Protein AF-A0A6A1WPI9-F1 (afdb_monomer_lite)

Organism: NCBI:txid262757

pLDDT: mean 75.87, std 16.98, range [36.91, 92.75]

Foldseek 3Di:
DDDDDPVVVVVVVVVVPPPLVVVCVVCVVVLPADQAAHDDPNDTGGGPDHSVVSVVSVVNCVVVVHD

Radius of gyration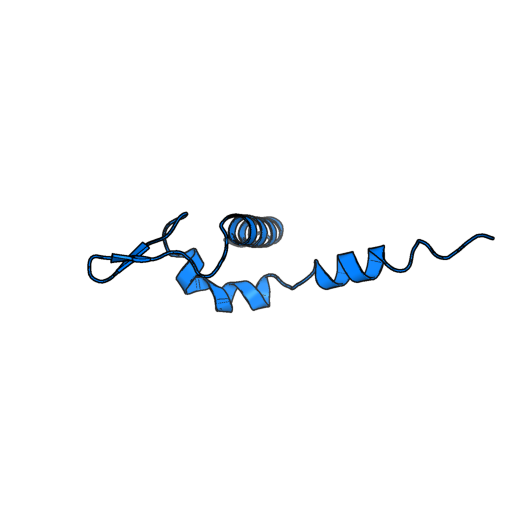: 16.84 Å; chains: 1; bounding box: 35×16×61 Å

Structure (mmCIF, N/CA/C/O backbone):
data_AF-A0A6A1WPI9-F1
#
_entry.id   AF-A0A6A1WPI9-F1
#
loop_
_atom_site.group_PDB
_atom_site.id
_atom_site.type_symbol
_atom_site.label_atom_id
_atom_site.label_alt_id
_atom_site.label_comp_id
_atom_site.label_asym_id
_atom_site.label_entity_id
_atom_site.label_seq_id
_atom_site.pdbx_PDB_ins_code
_atom_site.Cartn_x
_atom_site.Cartn_y
_atom_site.Cartn_z
_atom_site.occupancy
_atom_site.B_iso_or_equiv
_atom_site.auth_seq_id
_atom_site.auth_comp_id
_atom_site.auth_asym_id
_atom_site.auth_atom_id
_atom_site.pdbx_PDB_model_num
ATOM 1 N N . MET A 1 1 ? 22.594 -2.937 42.753 1.00 36.91 1 MET A N 1
ATOM 2 C CA . MET A 1 1 ? 22.505 -2.158 41.497 1.00 36.91 1 MET A CA 1
ATOM 3 C C . MET A 1 1 ? 21.288 -2.631 40.707 1.00 36.91 1 MET A C 1
ATOM 5 O O . MET A 1 1 ? 21.409 -3.547 39.908 1.00 36.91 1 MET A O 1
ATOM 9 N N . ALA A 1 2 ? 20.103 -2.081 40.975 1.00 48.78 2 ALA A N 1
ATOM 10 C CA . ALA A 1 2 ? 18.863 -2.462 40.297 1.00 48.78 2 ALA A CA 1
ATOM 11 C C . ALA A 1 2 ? 18.199 -1.206 39.723 1.00 48.78 2 ALA A C 1
ATOM 13 O O . ALA A 1 2 ? 18.114 -0.193 40.410 1.00 48.78 2 ALA A O 1
ATOM 14 N N . GLY A 1 3 ? 17.739 -1.277 38.471 1.00 48.06 3 GLY A N 1
ATOM 15 C CA . GLY A 1 3 ? 16.811 -0.284 37.923 1.00 48.06 3 GLY A CA 1
ATOM 16 C C . GLY A 1 3 ? 17.330 0.590 36.780 1.00 48.06 3 GLY A C 1
ATOM 17 O O . GLY A 1 3 ? 17.166 1.803 36.823 1.00 48.06 3 GLY A O 1
ATOM 18 N N . LYS A 1 4 ? 17.894 0.008 35.714 1.00 48.28 4 LYS A N 1
ATOM 19 C CA . LYS A 1 4 ? 18.008 0.689 34.405 1.00 48.28 4 LYS A CA 1
ATOM 20 C C . LYS A 1 4 ? 17.727 -0.273 33.243 1.00 48.28 4 LYS A C 1
ATOM 22 O O . LYS A 1 4 ? 18.563 -0.463 32.377 1.00 48.28 4 LYS A O 1
ATOM 27 N N . GLY A 1 5 ? 16.556 -0.912 33.248 1.00 48.44 5 GLY A N 1
ATOM 28 C CA . GLY A 1 5 ? 16.121 -1.793 32.148 1.00 48.44 5 GLY A CA 1
ATOM 29 C C . GLY A 1 5 ? 14.752 -1.452 31.550 1.00 48.44 5 GLY A C 1
ATOM 30 O O . GLY A 1 5 ? 14.498 -1.750 30.392 1.00 48.44 5 GLY A O 1
ATOM 31 N N . ALA A 1 6 ? 13.872 -0.779 32.298 1.00 50.66 6 ALA A N 1
ATOM 32 C CA . ALA A 1 6 ? 12.469 -0.629 31.895 1.00 50.66 6 ALA A CA 1
ATOM 33 C C . ALA A 1 6 ? 12.179 0.563 30.960 1.00 50.66 6 ALA A C 1
ATOM 35 O O . ALA A 1 6 ? 11.128 0.602 30.332 1.00 50.66 6 ALA A O 1
ATOM 36 N N . LYS A 1 7 ? 13.088 1.542 30.838 1.00 46.69 7 LYS A N 1
ATOM 37 C CA . LYS A 1 7 ? 12.811 2.785 30.088 1.00 46.69 7 LYS A CA 1
ATOM 38 C C . LYS A 1 7 ? 13.025 2.682 28.569 1.00 46.69 7 LYS A C 1
ATOM 40 O O . LYS A 1 7 ? 12.574 3.570 27.854 1.00 46.69 7 LYS A O 1
ATOM 45 N N . SER A 1 8 ? 13.686 1.635 28.061 1.00 50.44 8 SER A N 1
ATOM 46 C CA . SER A 1 8 ? 13.896 1.469 26.610 1.00 50.44 8 SER A CA 1
ATOM 47 C C . SER A 1 8 ? 12.740 0.747 25.912 1.00 50.44 8 SER A C 1
ATOM 49 O O . SER A 1 8 ? 12.459 1.032 24.751 1.00 50.44 8 SER A O 1
ATOM 51 N N . VAL A 1 9 ? 12.020 -0.128 26.622 1.00 49.31 9 VAL A N 1
ATOM 52 C CA . VAL A 1 9 ? 10.895 -0.889 26.058 1.00 49.31 9 VAL A CA 1
ATOM 53 C C . VAL A 1 9 ? 9.698 0.027 25.786 1.00 49.31 9 VAL A C 1
ATOM 55 O O . VAL A 1 9 ? 9.077 -0.070 24.736 1.00 49.31 9 VAL A O 1
ATOM 58 N N . SER A 1 10 ? 9.419 0.991 26.667 1.00 46.62 10 SER A N 1
ATOM 59 C CA . SER A 1 10 ? 8.290 1.918 26.499 1.00 46.62 10 SER A CA 1
ATOM 60 C C . SER A 1 10 ? 8.467 2.883 25.321 1.00 46.62 10 SER A C 1
ATOM 62 O O . SER A 1 10 ? 7.491 3.210 24.654 1.00 46.62 10 SER A O 1
ATOM 64 N N . LYS A 1 11 ? 9.705 3.304 25.018 1.00 46.44 11 LYS A N 1
ATOM 65 C CA . LYS A 1 11 ? 9.988 4.133 23.834 1.00 46.44 11 LYS A CA 1
ATOM 66 C C . LYS A 1 11 ? 9.931 3.309 22.546 1.00 46.44 11 LYS A C 1
ATOM 68 O O . LYS A 1 11 ? 9.362 3.760 21.563 1.00 46.44 11 LYS A O 1
ATOM 73 N N . ALA A 1 12 ? 10.392 2.058 22.597 1.00 48.69 12 ALA A N 1
ATOM 74 C CA . ALA A 1 12 ? 10.257 1.125 21.485 1.00 48.69 12 ALA A CA 1
ATOM 75 C C . ALA A 1 12 ? 8.797 0.750 21.174 1.00 48.69 12 ALA A C 1
ATOM 77 O O . ALA A 1 12 ? 8.521 0.430 20.027 1.00 48.69 12 ALA A O 1
ATOM 78 N N . ILE A 1 13 ? 7.883 0.790 22.156 1.00 49.66 13 ILE A N 1
ATOM 79 C CA . ILE A 1 13 ? 6.435 0.583 21.960 1.00 49.66 13 ILE A CA 1
ATOM 80 C C . ILE A 1 13 ? 5.759 1.856 21.426 1.00 49.66 13 ILE A C 1
ATOM 82 O O . ILE A 1 13 ? 4.911 1.757 20.544 1.00 49.66 13 ILE A O 1
ATOM 86 N N . GLY A 1 14 ? 6.159 3.039 21.907 1.00 46.03 14 GLY A N 1
ATOM 87 C CA . GLY A 1 14 ? 5.635 4.330 21.443 1.00 46.03 14 GLY A CA 1
ATOM 88 C C . GLY A 1 14 ? 6.001 4.649 19.991 1.00 46.03 14 GLY A C 1
ATOM 89 O O . GLY A 1 14 ? 5.126 5.018 19.222 1.00 46.03 14 GLY A O 1
ATOM 90 N N . ASP A 1 15 ? 7.248 4.390 19.582 1.00 48.19 15 ASP A N 1
ATOM 91 C CA . ASP A 1 15 ? 7.669 4.480 18.172 1.00 48.19 15 ASP A CA 1
ATOM 92 C C . ASP A 1 15 ? 7.129 3.297 17.324 1.00 48.19 15 ASP A C 1
ATOM 94 O O . ASP A 1 15 ? 7.181 3.318 16.094 1.00 48.19 15 ASP A O 1
ATOM 98 N N . TYR A 1 16 ? 6.609 2.234 17.962 1.00 50.84 16 TYR A N 1
ATOM 99 C CA . TYR A 1 16 ? 5.889 1.144 17.281 1.00 50.84 16 TYR A CA 1
ATOM 100 C C . TYR A 1 16 ? 4.424 1.481 17.017 1.00 50.84 16 TYR A C 1
ATOM 102 O O . TYR A 1 16 ? 3.858 0.958 16.059 1.00 50.84 16 TYR A O 1
ATOM 110 N N . GLN A 1 17 ? 3.822 2.334 17.848 1.00 52.47 17 GLN A N 1
ATOM 111 C CA . GLN A 1 17 ? 2.515 2.940 17.622 1.00 52.47 17 GLN A CA 1
ATOM 112 C C . GLN A 1 17 ? 2.646 4.172 16.724 1.00 52.47 17 GLN A C 1
ATOM 114 O O . GLN A 1 17 ? 2.136 5.244 17.022 1.00 52.47 17 GLN A O 1
ATOM 119 N N . ASP A 1 18 ? 3.318 4.027 15.588 1.00 57.78 18 ASP A N 1
ATOM 120 C CA . ASP A 1 18 ? 3.057 4.953 14.497 1.00 57.78 18 ASP A CA 1
ATOM 121 C C . ASP A 1 18 ? 1.605 4.709 14.045 1.00 57.78 18 ASP A C 1
ATOM 123 O O . ASP A 1 18 ? 1.330 3.616 13.530 1.00 57.78 18 ASP A O 1
ATOM 127 N N . PRO A 1 19 ? 0.676 5.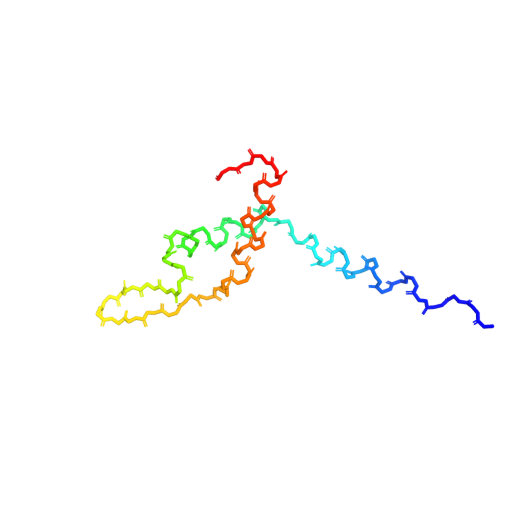664 14.207 1.00 77.00 19 PRO A N 1
ATOM 128 C CA . PRO A 1 19 ? -0.726 5.435 13.899 1.00 77.00 19 PRO A CA 1
ATOM 129 C C . PRO A 1 19 ? -0.861 5.086 12.417 1.00 77.00 19 PRO A C 1
ATOM 131 O O . PRO A 1 19 ? -0.502 5.864 11.527 1.00 77.00 19 PRO A O 1
ATOM 134 N N . TRP A 1 20 ? -1.385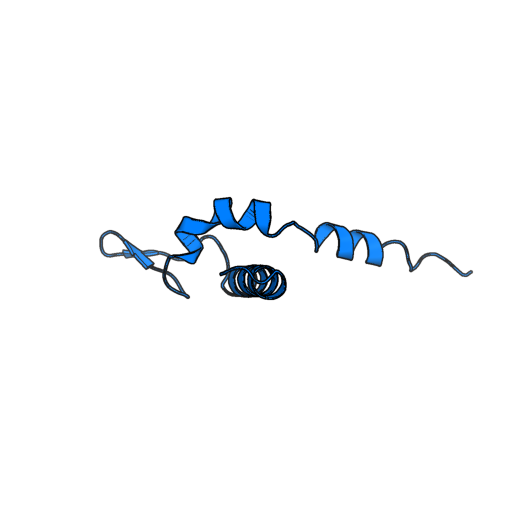 3.893 12.129 1.00 82.62 20 TRP A N 1
ATOM 135 C CA . TRP A 1 20 ? -1.637 3.448 10.757 1.00 82.62 20 TRP A CA 1
ATOM 136 C C . TRP A 1 20 ? -2.482 4.469 9.983 1.00 82.62 20 TRP A C 1
ATOM 138 O O . TRP A 1 20 ? -2.297 4.607 8.779 1.00 82.62 20 TRP A O 1
ATOM 148 N N . GLN A 1 21 ? -3.312 5.247 10.683 1.00 82.62 21 GLN A N 1
ATOM 149 C CA . GLN A 1 21 ? -4.124 6.351 10.167 1.00 82.62 21 GLN A CA 1
ATOM 150 C C . GLN A 1 21 ? -3.315 7.417 9.413 1.00 82.62 21 GLN A C 1
ATOM 152 O O . GLN A 1 21 ? -3.797 7.948 8.421 1.00 82.62 21 GLN A O 1
ATOM 157 N N . GLU A 1 22 ? -2.076 7.707 9.817 1.00 84.88 22 GLU A N 1
ATOM 158 C CA . GLU A 1 22 ? -1.215 8.669 9.110 1.00 84.88 22 GLU A CA 1
ATOM 159 C C . GLU A 1 22 ? -0.490 8.026 7.920 1.00 84.88 22 GLU A C 1
ATOM 161 O O . GLU A 1 22 ? -0.219 8.656 6.893 1.00 84.88 22 GLU A O 1
ATOM 166 N N . LYS A 1 23 ? -0.166 6.736 8.036 1.00 84.06 23 LYS A N 1
ATOM 167 C CA . LYS A 1 23 ? 0.580 5.991 7.014 1.00 84.06 23 LYS A CA 1
ATOM 168 C C . LYS A 1 23 ? -0.304 5.505 5.875 1.00 84.06 23 LYS A C 1
ATOM 170 O O . LYS A 1 23 ? 0.158 5.437 4.739 1.00 84.06 23 LYS A O 1
ATOM 175 N N . LEU A 1 24 ? -1.547 5.150 6.165 1.00 84.62 24 LEU A N 1
ATOM 176 C CA . LEU A 1 24 ? -2.488 4.621 5.191 1.00 84.62 24 LEU A CA 1
ATOM 177 C C . LEU A 1 24 ? -2.757 5.602 4.046 1.00 84.62 24 LEU A C 1
ATOM 179 O O . LEU A 1 24 ? -2.546 5.192 2.909 1.00 84.62 24 LEU A O 1
ATOM 183 N N . PRO A 1 25 ? -3.098 6.887 4.274 1.00 86.88 25 PRO A N 1
ATOM 184 C CA . PRO A 1 25 ? -3.254 7.843 3.180 1.00 86.88 25 PRO A CA 1
ATOM 185 C C . PRO A 1 25 ? -1.929 8.089 2.449 1.00 86.88 25 PRO A C 1
ATOM 187 O O . PRO A 1 25 ? -1.914 8.179 1.226 1.00 86.88 25 PRO A O 1
ATOM 190 N N . LYS A 1 26 ? -0.799 8.108 3.168 1.00 87.94 26 LYS A N 1
ATOM 191 C CA . LYS A 1 26 ? 0.534 8.313 2.581 1.00 87.94 26 LYS A CA 1
ATOM 192 C C . LYS A 1 26 ? 0.946 7.208 1.604 1.00 87.94 26 LYS A C 1
ATOM 194 O O . LYS A 1 26 ? 1.653 7.481 0.638 1.00 87.94 26 LYS A O 1
ATOM 199 N N . TYR A 1 27 ? 0.545 5.968 1.874 1.00 86.69 27 TYR A N 1
ATOM 200 C CA . TYR A 1 27 ? 0.925 4.800 1.078 1.00 86.69 27 TYR A CA 1
ATOM 201 C C . TYR A 1 27 ? -0.250 4.156 0.340 1.00 86.69 27 TYR A C 1
ATOM 203 O O . TYR A 1 27 ? -0.073 3.080 -0.226 1.00 86.69 27 TYR A O 1
ATOM 211 N N . LYS A 1 28 ? -1.432 4.784 0.314 1.00 85.62 28 LYS A N 1
ATOM 212 C CA . LYS A 1 28 ? -2.649 4.225 -0.294 1.00 85.62 28 LYS A CA 1
ATOM 213 C C . LYS A 1 28 ? -2.403 3.785 -1.735 1.00 85.62 28 LYS A C 1
ATOM 215 O O . LYS A 1 28 ? -2.636 2.628 -2.075 1.00 85.62 28 LYS A O 1
ATOM 220 N N . ASP A 1 29 ? -1.808 4.666 -2.533 1.00 85.88 29 ASP A N 1
ATOM 221 C CA . ASP A 1 29 ? -1.501 4.401 -3.942 1.00 85.88 29 ASP A CA 1
ATOM 222 C C . ASP A 1 29 ? -0.502 3.257 -4.123 1.00 85.88 29 ASP A C 1
ATOM 224 O O . ASP A 1 29 ? -0.552 2.530 -5.108 1.00 85.88 29 ASP A O 1
ATOM 228 N N . GLU A 1 30 ? 0.417 3.071 -3.176 1.00 84.88 30 GLU A N 1
ATOM 229 C CA . GLU A 1 30 ? 1.344 1.941 -3.187 1.00 84.88 30 GLU A CA 1
ATOM 230 C C . GLU A 1 30 ? 0.719 0.637 -2.716 1.00 84.88 30 GLU A C 1
ATOM 232 O O . GLU A 1 30 ? 1.064 -0.428 -3.221 1.00 84.88 30 GLU A O 1
ATOM 237 N N . ILE A 1 31 ? -0.175 0.695 -1.73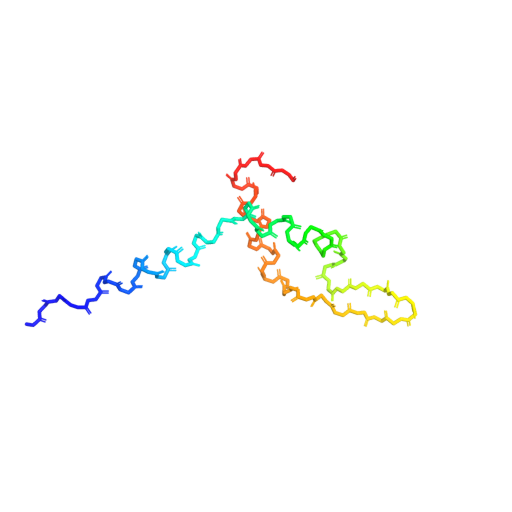4 1.00 84.44 31 ILE A N 1
ATOM 238 C CA . ILE A 1 31 ? -0.867 -0.480 -1.208 1.00 84.44 31 ILE A CA 1
ATOM 239 C C . ILE A 1 31 ? -1.809 -1.056 -2.270 1.00 84.44 31 ILE A C 1
ATOM 241 O O . ILE A 1 31 ? -1.945 -2.283 -2.335 1.00 84.44 31 ILE A O 1
ATOM 245 N N . SER A 1 32 ? -2.380 -0.190 -3.113 1.00 82.81 32 SER A N 1
ATOM 246 C CA . SER A 1 32 ? -3.163 -0.550 -4.299 1.00 82.81 32 SER A CA 1
ATOM 247 C C . SER A 1 32 ? -2.326 -1.189 -5.414 1.00 82.81 32 SER A C 1
ATOM 249 O O . SER A 1 32 ? -2.876 -1.858 -6.284 1.00 82.81 32 SER A O 1
ATOM 251 N N . LYS A 1 33 ? -0.995 -1.029 -5.399 1.00 85.62 33 LYS A N 1
ATOM 252 C CA . LYS A 1 33 ? -0.092 -1.708 -6.342 1.00 85.62 33 LYS A CA 1
ATOM 253 C C . LYS A 1 33 ? 0.140 -3.169 -5.928 1.00 85.62 33 LYS A C 1
ATOM 255 O O . LYS A 1 33 ? -0.077 -3.582 -4.780 1.00 85.62 33 LYS A O 1
ATOM 260 N N . GLY A 1 34 ? 0.621 -3.966 -6.885 1.00 81.19 34 GLY A N 1
ATOM 261 C CA . GLY A 1 34 ? 0.916 -5.393 -6.710 1.00 81.19 34 GLY A CA 1
ATOM 262 C C . GLY A 1 34 ? 1.843 -5.691 -5.525 1.00 81.19 34 GLY A C 1
ATOM 263 O O . GLY A 1 34 ? 2.530 -4.811 -5.010 1.00 81.19 34 GLY A O 1
ATOM 264 N N . ALA A 1 35 ? 1.857 -6.937 -5.045 1.00 77.00 35 ALA A N 1
ATOM 265 C CA . ALA A 1 35 ? 2.526 -7.319 -3.792 1.00 77.00 35 ALA A CA 1
ATOM 266 C C . ALA A 1 35 ? 4.064 -7.156 -3.798 1.00 77.00 35 ALA A C 1
ATOM 268 O O . ALA A 1 35 ? 4.652 -6.865 -2.753 1.00 77.00 35 ALA A O 1
ATOM 269 N N . CYS A 1 36 ? 4.698 -7.313 -4.964 1.00 80.44 36 CYS A N 1
ATOM 270 C CA . CYS A 1 36 ? 6.159 -7.294 -5.128 1.00 80.44 36 CYS A CA 1
ATOM 271 C C . CYS A 1 36 ? 6.674 -6.121 -5.980 1.00 80.44 36 CYS A C 1
ATOM 273 O O . CYS A 1 36 ? 7.879 -5.979 -6.170 1.00 80.44 36 CYS A O 1
ATOM 275 N N . GLY A 1 37 ? 5.775 -5.302 -6.517 1.00 86.44 37 GLY A N 1
ATOM 276 C CA . GLY A 1 37 ? 6.093 -4.312 -7.537 1.00 86.44 37 GLY A CA 1
ATOM 277 C C . GLY A 1 37 ? 4.922 -4.114 -8.484 1.00 86.44 37 GLY A C 1
ATOM 278 O O . GLY A 1 37 ? 3.826 -4.639 -8.266 1.00 86.44 37 GLY A O 1
ATOM 279 N N . TYR A 1 38 ? 5.157 -3.323 -9.518 1.00 89.00 38 TYR A N 1
ATOM 280 C CA . TYR A 1 38 ? 4.170 -3.012 -10.539 1.00 89.00 38 TYR A CA 1
ATOM 281 C C . TYR A 1 38 ? 4.861 -2.761 -11.874 1.00 89.00 38 TYR A C 1
ATOM 283 O O . TYR A 1 38 ? 6.005 -2.309 -11.922 1.00 89.00 38 TYR A O 1
ATOM 291 N N . TRP A 1 39 ? 4.154 -3.059 -12.958 1.00 87.88 39 TRP A N 1
ATOM 292 C CA . TRP A 1 39 ? 4.576 -2.676 -14.296 1.00 87.88 39 TRP A CA 1
ATOM 293 C C . TRP A 1 39 ? 4.149 -1.239 -14.561 1.00 87.88 39 TRP A C 1
ATOM 295 O O . TRP A 1 39 ? 2.977 -0.899 -14.422 1.00 87.88 39 TRP A O 1
ATOM 305 N N . GLU A 1 40 ? 5.099 -0.398 -14.949 1.00 88.12 40 GLU A N 1
ATOM 306 C CA . GLU A 1 40 ? 4.824 0.962 -15.394 1.00 88.12 40 GLU A CA 1
ATOM 307 C C . GLU A 1 40 ? 5.738 1.280 -16.577 1.00 88.12 40 GLU A C 1
ATOM 309 O O . GLU A 1 40 ? 6.958 1.160 -16.470 1.00 88.12 40 GLU A O 1
ATOM 314 N N . LEU A 1 41 ? 5.138 1.668 -17.708 1.00 92.19 41 LEU A N 1
ATOM 315 C CA . LEU A 1 41 ? 5.851 2.068 -18.930 1.00 92.19 41 LEU A CA 1
ATOM 316 C C . LEU A 1 41 ? 6.880 1.028 -19.420 1.00 92.19 41 LEU A C 1
ATOM 318 O O . LEU A 1 41 ? 8.001 1.368 -19.782 1.00 92.19 41 LEU A O 1
ATOM 322 N N . GLY A 1 42 ? 6.509 -0.256 -19.407 1.00 92.75 42 GLY A N 1
ATOM 323 C CA . GLY A 1 42 ? 7.365 -1.339 -19.907 1.00 92.75 42 GLY A CA 1
ATOM 324 C C . GLY A 1 42 ? 8.524 -1.732 -18.985 1.00 92.75 42 GLY A C 1
ATOM 325 O O . GLY A 1 42 ? 9.333 -2.572 -19.365 1.00 92.75 42 GLY A O 1
ATOM 326 N N . ALA A 1 43 ? 8.597 -1.179 -17.770 1.00 91.75 43 ALA A N 1
ATOM 327 C CA . ALA A 1 43 ? 9.584 -1.555 -16.764 1.00 91.75 43 ALA A CA 1
ATOM 328 C C . ALA A 1 43 ? 8.915 -2.071 -15.483 1.00 91.75 43 ALA A C 1
ATOM 330 O O . ALA A 1 43 ? 7.872 -1.571 -15.050 1.00 91.75 43 ALA A O 1
ATOM 331 N N . TRP A 1 44 ? 9.547 -3.061 -14.850 1.00 90.56 44 TRP A N 1
ATOM 332 C CA . TRP A 1 44 ? 9.165 -3.518 -13.519 1.00 90.56 44 TRP A CA 1
ATOM 333 C C . TRP A 1 44 ? 9.703 -2.544 -12.472 1.00 90.56 44 TRP A C 1
ATOM 335 O O . TRP A 1 44 ? 10.917 -2.370 -12.344 1.00 90.56 44 TRP A O 1
ATOM 345 N N . LYS A 1 45 ? 8.811 -1.913 -11.707 1.00 90.38 45 LYS A N 1
ATOM 346 C CA . LYS A 1 45 ? 9.183 -0.996 -10.630 1.00 90.38 45 LYS A CA 1
ATOM 347 C C . LYS A 1 45 ? 8.999 -1.649 -9.261 1.00 90.38 45 LYS A C 1
ATOM 349 O O . LYS A 1 45 ? 7.920 -2.181 -8.976 1.00 90.38 45 LYS A O 1
ATOM 354 N N . PRO A 1 46 ? 10.015 -1.579 -8.380 1.00 88.12 46 PRO A N 1
ATOM 355 C CA . PRO A 1 46 ? 9.854 -1.992 -6.998 1.00 88.12 46 PRO A CA 1
ATOM 356 C C . PRO A 1 46 ? 8.931 -1.019 -6.257 1.00 88.12 46 PRO A C 1
ATOM 358 O O . PRO A 1 46 ? 8.759 0.143 -6.636 1.00 88.12 46 PRO A O 1
ATOM 361 N N . LEU A 1 47 ? 8.343 -1.498 -5.169 1.00 88.19 47 LEU A N 1
ATOM 362 C CA . LEU A 1 47 ? 7.601 -0.654 -4.236 1.00 88.19 47 LEU A CA 1
ATOM 363 C C . LEU A 1 47 ? 8.588 0.181 -3.401 1.00 88.19 47 LEU A C 1
ATOM 365 O O . LEU A 1 47 ? 9.665 -0.294 -3.045 1.00 88.19 47 LEU A O 1
ATOM 369 N N . ARG A 1 48 ? 8.210 1.407 -3.039 1.00 86.75 48 ARG A N 1
ATOM 370 C CA . ARG A 1 48 ? 8.886 2.231 -2.024 1.00 86.75 48 ARG A CA 1
ATOM 371 C C . ARG A 1 48 ? 8.718 1.657 -0.617 1.00 86.75 48 ARG A C 1
ATOM 373 O O . ARG A 1 48 ? 9.586 1.888 0.222 1.00 86.75 48 ARG A O 1
ATOM 380 N N . ILE A 1 49 ? 7.641 0.916 -0.335 1.00 86.81 49 ILE A N 1
ATOM 381 C CA . ILE A 1 49 ? 7.471 0.208 0.945 1.00 86.81 49 ILE A CA 1
ATOM 382 C C . ILE A 1 49 ? 7.684 -1.300 0.824 1.00 86.81 49 ILE A C 1
ATOM 384 O O . ILE A 1 49 ? 7.173 -1.964 -0.074 1.00 86.81 49 ILE A O 1
ATOM 388 N N . SER A 1 50 ? 8.410 -1.863 1.792 1.00 86.50 50 SER A N 1
ATOM 389 C CA . SER A 1 50 ? 8.642 -3.305 1.853 1.00 86.50 50 SER A CA 1
ATOM 390 C C . SER A 1 50 ? 7.351 -4.076 2.131 1.00 86.50 50 SER A C 1
ATOM 392 O O . SER A 1 50 ? 6.457 -3.609 2.849 1.00 86.50 50 SER A O 1
ATOM 394 N N . SER A 1 51 ? 7.283 -5.314 1.638 1.00 84.50 51 SER A N 1
ATOM 395 C CA . SER A 1 51 ? 6.137 -6.206 1.848 1.00 84.50 51 SER A CA 1
ATOM 396 C C . SER A 1 51 ? 5.842 -6.428 3.338 1.00 84.50 51 SER A C 1
ATOM 398 O O . SER A 1 51 ? 4.682 -6.474 3.743 1.00 84.50 51 SER A O 1
ATOM 400 N N . ARG A 1 52 ? 6.880 -6.454 4.190 1.00 86.56 52 ARG A N 1
ATOM 401 C CA . ARG A 1 52 ? 6.731 -6.543 5.653 1.00 86.56 52 ARG A CA 1
ATOM 402 C C . ARG A 1 52 ? 5.991 -5.339 6.238 1.00 86.56 52 ARG A C 1
ATOM 404 O O . ARG A 1 52 ? 5.142 -5.510 7.110 1.00 86.56 52 ARG A O 1
ATOM 411 N N . ARG A 1 53 ? 6.308 -4.125 5.776 1.00 85.56 53 ARG A N 1
ATOM 412 C CA . ARG A 1 53 ? 5.675 -2.893 6.272 1.00 85.56 53 ARG A CA 1
ATOM 413 C C . ARG A 1 53 ? 4.209 -2.821 5.844 1.00 85.56 53 ARG A C 1
ATOM 415 O O . ARG A 1 53 ? 3.368 -2.465 6.659 1.00 85.56 53 ARG A O 1
ATOM 422 N N . ARG A 1 54 ? 3.898 -3.260 4.618 1.00 87.62 54 ARG A N 1
ATOM 423 C CA . ARG A 1 54 ? 2.517 -3.413 4.127 1.00 87.62 54 ARG A CA 1
ATOM 424 C C . ARG A 1 54 ? 1.700 -4.393 4.954 1.00 87.62 54 ARG A C 1
ATOM 426 O O . ARG A 1 54 ? 0.585 -4.071 5.342 1.00 87.62 54 ARG A O 1
ATOM 433 N N . ALA A 1 55 ? 2.250 -5.577 5.223 1.00 87.81 55 ALA A N 1
ATOM 434 C CA . ALA A 1 55 ? 1.559 -6.594 6.009 1.00 87.81 55 ALA A CA 1
ATOM 435 C C . ALA A 1 55 ? 1.248 -6.092 7.426 1.00 87.81 55 ALA A C 1
ATOM 437 O O . ALA A 1 55 ? 0.166 -6.344 7.944 1.00 87.81 55 ALA A O 1
ATOM 438 N N . ARG A 1 56 ? 2.169 -5.327 8.027 1.00 87.56 56 ARG A N 1
ATOM 439 C CA . ARG A 1 56 ? 1.937 -4.691 9.327 1.00 87.56 56 ARG A CA 1
ATOM 440 C C . ARG A 1 56 ? 0.824 -3.643 9.271 1.00 87.56 56 ARG A C 1
ATOM 442 O O . ARG A 1 56 ? -0.066 -3.706 10.105 1.00 87.56 56 ARG A O 1
ATOM 449 N N . LEU A 1 57 ? 0.839 -2.756 8.272 1.00 87.31 57 LEU A N 1
ATOM 450 C CA . LEU A 1 57 ? -0.222 -1.757 8.092 1.00 87.31 57 LEU A CA 1
ATOM 451 C C . LEU A 1 57 ? -1.591 -2.416 7.911 1.00 87.31 57 LEU A C 1
ATOM 453 O O . LEU A 1 57 ? -2.527 -2.060 8.610 1.00 87.31 57 LEU A O 1
ATOM 457 N N . ARG A 1 58 ? -1.698 -3.434 7.048 1.00 86.69 58 ARG A N 1
ATOM 458 C CA . ARG A 1 58 ? -2.952 -4.184 6.873 1.00 86.69 58 ARG A CA 1
ATOM 459 C C . ARG A 1 58 ? -3.398 -4.873 8.160 1.00 86.69 58 ARG A C 1
ATOM 461 O O . ARG A 1 58 ? -4.578 -4.868 8.465 1.00 86.69 58 ARG A O 1
ATOM 468 N N . LYS A 1 59 ? -2.465 -5.436 8.934 1.00 88.69 59 LYS A N 1
ATOM 469 C CA . LYS A 1 59 ? -2.781 -6.026 10.242 1.00 88.69 59 LYS A CA 1
ATOM 470 C C . LYS A 1 59 ? -3.378 -4.985 11.194 1.00 88.69 59 LYS A C 1
ATOM 472 O O . LYS A 1 59 ? -4.341 -5.295 11.879 1.00 88.69 59 LYS A O 1
ATOM 477 N N . GLU A 1 60 ? -2.797 -3.792 11.266 1.00 87.81 60 GLU A N 1
ATOM 478 C CA . GLU A 1 60 ? -3.270 -2.716 12.148 1.00 87.81 60 GLU A CA 1
ATOM 479 C C . GLU A 1 60 ? -4.657 -2.196 11.737 1.00 87.81 60 GLU A C 1
ATOM 481 O O . GLU A 1 60 ? -5.494 -1.987 12.608 1.00 87.81 60 GLU A O 1
ATOM 486 N N . VAL A 1 61 ? -4.918 -2.080 10.431 1.00 86.38 61 VAL A N 1
ATOM 487 C CA . VAL A 1 61 ? -6.227 -1.710 9.854 1.00 86.38 61 VAL A CA 1
ATOM 488 C C . VAL A 1 61 ? -7.295 -2.753 10.182 1.00 86.38 61 VAL A C 1
ATOM 490 O O . VAL A 1 61 ? -8.321 -2.426 10.770 1.00 86.38 61 VAL A O 1
ATOM 493 N N . LEU A 1 62 ? -7.000 -4.029 9.917 1.00 88.50 62 LEU A N 1
ATOM 494 C CA . LEU A 1 62 ? -7.921 -5.131 10.199 1.00 88.50 62 LEU A CA 1
ATOM 495 C C . LEU A 1 62 ? -8.216 -5.272 11.698 1.00 88.50 62 LEU A C 1
ATOM 497 O O . LEU A 1 62 ? -9.342 -5.571 12.082 1.00 88.50 62 LEU A O 1
ATOM 501 N N . LEU A 1 63 ? -7.222 -5.042 12.564 1.00 88.19 63 LEU A N 1
ATOM 502 C CA . LEU A 1 63 ? -7.427 -5.033 14.018 1.00 88.19 63 LEU A CA 1
ATOM 503 C C . LEU A 1 63 ? -8.320 -3.877 14.486 1.00 88.19 63 LEU A C 1
ATOM 505 O O . LEU A 1 63 ? -8.937 -3.994 15.541 1.00 88.19 63 LEU A O 1
ATOM 509 N N . ALA A 1 64 ? -8.383 -2.782 13.727 1.00 86.81 64 ALA A N 1
ATOM 510 C CA . ALA A 1 64 ? -9.290 -1.671 13.985 1.00 86.81 64 ALA A CA 1
ATOM 511 C C . ALA A 1 64 ? -10.710 -1.906 13.432 1.00 86.81 64 ALA A C 1
ATOM 513 O O . ALA A 1 64 ? -11.596 -1.111 13.727 1.00 86.81 64 ALA A O 1
ATOM 514 N N . GLY A 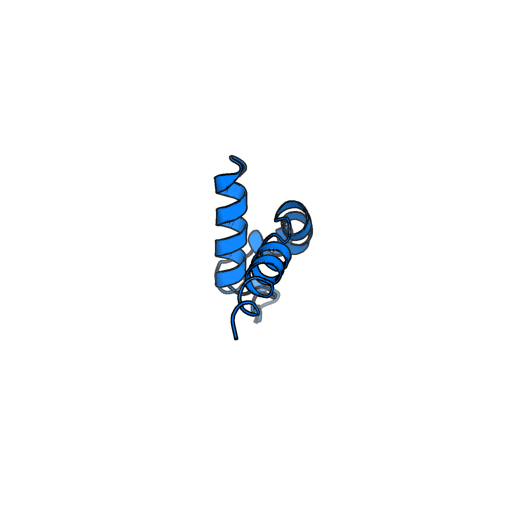1 65 ? -10.940 -2.995 12.685 1.00 8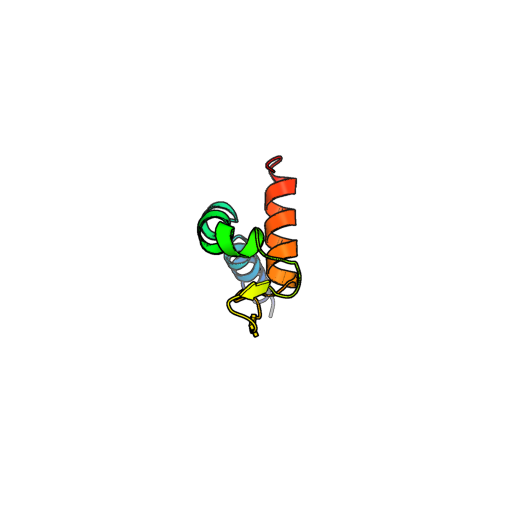5.56 65 GLY A N 1
ATOM 515 C CA . GLY A 1 65 ? -12.233 -3.306 12.064 1.00 85.56 65 GLY A CA 1
ATOM 516 C C . GLY A 1 65 ? -12.505 -2.555 10.757 1.00 85.56 65 GLY A C 1
ATOM 517 O O . GLY A 1 65 ? -13.649 -2.518 10.315 1.00 85.56 65 GLY A O 1
ATOM 518 N N . GLU A 1 66 ? -11.471 -1.965 10.161 1.00 80.38 66 GLU A N 1
ATOM 519 C CA . GLU A 1 66 ? -11.524 -1.231 8.891 1.00 80.38 66 GLU A CA 1
ATOM 520 C C . GLU A 1 66 ? -11.008 -2.120 7.738 1.00 80.38 66 GLU A C 1
ATOM 522 O O . GLU A 1 66 ? -10.285 -3.092 7.989 1.00 80.38 66 GLU A O 1
ATOM 527 N N . ASP A 1 67 ? -11.354 -1.777 6.489 1.00 72.12 67 ASP A N 1
ATOM 528 C CA . ASP A 1 67 ? -10.939 -2.477 5.250 1.00 72.12 67 ASP A CA 1
ATOM 529 C C . ASP A 1 67 ? -10.069 -1.592 4.328 1.00 72.12 67 ASP A C 1
ATOM 531 O O . ASP A 1 67 ? -10.456 -0.431 4.047 1.00 72.12 67 ASP A O 1
#

Sequence (67 aa):
MAGKGAKSVSKAIGDYQDPWQEKLPKYKDEISKGACGYWELGAWKPLRISSRRRARLRKEVLLAGED

Secondary structure (DSSP, 8-state):
----STHHHHHHHHTT---HHHHHHHHHHHHTS-SS-EEETTEEE--SS-HHHHHHHHHHHHHTT--